Protein AF-A0A8T7EKU0-F1 (afdb_monomer)

Foldseek 3Di:
DPPLLVVLLVLLVVLVVQLVVQVVCVVVVHDHPNVVSLLVSLLSLLVSCPPPPPPPDFAFVVNLVVLVADDQDWFKWFADPPDNDIDGDDDGPRVVSVFQNQQVVVVQKDFDWDPVDDPVPTHGFWMKTFHADPPGPDTGMITTGGPVSSVSVSVSSSSSSCSVRVVVVVD

Mean predicted aligned error: 5.8 Å

Solvent-accessible surface area (backbone atoms only — not comparable to full-atom values): 9824 Å² total; per-residue (Å²): 132,59,82,60,57,59,49,43,42,51,50,34,55,50,42,49,54,50,51,55,48,52,53,53,41,43,75,72,70,45,93,65,69,58,67,64,52,50,52,56,44,42,52,56,50,46,54,47,56,55,81,71,61,59,82,86,51,83,44,37,60,65,58,44,41,77,72,78,42,78,81,80,91,64,66,30,33,33,44,49,95,91,49,102,46,75,39,88,40,86,67,40,50,47,54,42,52,52,48,52,39,52,9,63,78,66,67,32,58,45,82,34,52,41,79,93,44,60,83,94,70,42,48,78,54,29,36,40,38,30,35,59,55,90,94,51,95,52,69,44,35,38,35,59,35,43,56,65,51,52,49,50,48,48,49,47,55,32,54,47,48,43,64,76,55,42,66,75,74,81,112

Nearest PDB structures (foldseek):
  1wqa-assembly1_A  TM=2.990E-01  e=5.039E-01  Pyrococcus horikoshii
  6itu-assembly1_A  TM=3.597E-01  e=3.192E+00  Homo sapiens
  3ph1-assembly1_A  TM=2.968E-01  e=4.617E+00  Xanthomonas campestris pv. campestris str. B100
  3rqa-assembly1_A  TM=2.961E-01  e=6.281E+00  Xanthomonas campestris pv. campestris str. B100

Radius of gyration: 17.17 Å; Cα contacts (8 Å, |Δi|>4): 222; chains: 1; bounding box: 35×53×38 Å

Structure (mmCIF, N/CA/C/O backbone):
data_AF-A0A8T7EKU0-F1
#
_entry.id   AF-A0A8T7EKU0-F1
#
loop_
_atom_site.group_PDB
_atom_site.id
_atom_site.type_symbol
_atom_site.label_atom_id
_atom_site.label_alt_id
_atom_site.label_comp_id
_atom_site.label_asym_id
_atom_site.label_entity_id
_atom_site.label_seq_id
_atom_site.pdbx_PDB_ins_code
_atom_site.Cartn_x
_atom_site.Cartn_y
_atom_site.Cartn_z
_atom_site.occupancy
_atom_site.B_iso_or_equiv
_atom_site.auth_seq_id
_atom_site.auth_comp_id
_atom_site.auth_asym_id
_atom_site.auth_atom_id
_atom_site.pdbx_PDB_model_num
ATOM 1 N N . MET A 1 1 ? 11.670 -23.454 -6.860 1.00 56.97 1 MET A N 1
ATOM 2 C CA . MET A 1 1 ? 11.531 -22.440 -5.801 1.00 56.97 1 MET A CA 1
ATOM 3 C C . MET A 1 1 ? 12.898 -22.073 -5.235 1.00 56.97 1 MET A C 1
ATOM 5 O O . MET A 1 1 ? 13.629 -22.968 -4.815 1.00 56.97 1 MET A O 1
ATOM 9 N N . MET A 1 2 ? 13.272 -20.793 -5.270 1.00 61.97 2 MET A N 1
ATOM 10 C CA . MET A 1 2 ? 14.439 -20.317 -4.518 1.00 61.97 2 MET A CA 1
ATOM 11 C C . MET A 1 2 ? 14.064 -20.299 -3.025 1.00 61.97 2 MET A C 1
ATOM 13 O O . MET A 1 2 ? 12.904 -20.042 -2.712 1.00 61.97 2 MET A O 1
ATOM 17 N N . PRO A 1 3 ? 14.993 -20.549 -2.085 1.00 67.44 3 PRO A N 1
ATOM 18 C CA . PRO A 1 3 ? 14.698 -20.521 -0.646 1.00 67.44 3 PRO A CA 1
ATOM 19 C C . PRO A 1 3 ? 14.027 -19.233 -0.146 1.00 67.44 3 PRO A C 1
ATOM 21 O O . PRO A 1 3 ? 13.426 -19.223 0.927 1.00 67.44 3 PRO A O 1
ATOM 24 N N . ASP A 1 4 ? 14.149 -18.144 -0.900 1.00 73.50 4 ASP A N 1
ATOM 25 C CA . ASP A 1 4 ? 13.560 -16.858 -0.557 1.00 73.50 4 ASP A CA 1
ATOM 26 C C . ASP A 1 4 ? 12.056 -16.794 -0.924 1.00 73.50 4 ASP A C 1
ATOM 28 O O . ASP A 1 4 ? 11.262 -16.337 -0.096 1.00 73.50 4 ASP A O 1
ATOM 32 N N . ASP A 1 5 ? 11.616 -17.437 -2.022 1.00 75.19 5 ASP A N 1
ATOM 33 C CA . ASP A 1 5 ? 10.191 -17.506 -2.410 1.00 75.19 5 ASP A CA 1
ATOM 34 C C . ASP A 1 5 ? 9.341 -18.164 -1.293 1.00 75.19 5 ASP A C 1
ATOM 36 O O . ASP A 1 5 ? 8.220 -17.740 -0.994 1.00 75.19 5 ASP A O 1
ATOM 40 N N . GLU A 1 6 ? 9.884 -19.185 -0.615 1.00 80.88 6 GLU A N 1
ATOM 41 C CA . GLU A 1 6 ? 9.213 -19.856 0.509 1.00 80.88 6 GLU A CA 1
ATOM 42 C C . GLU A 1 6 ? 9.008 -18.911 1.700 1.00 80.88 6 GLU A C 1
ATOM 44 O O . GLU A 1 6 ? 7.964 -18.940 2.368 1.00 80.88 6 GLU A O 1
ATOM 49 N N . LYS A 1 7 ? 9.991 -18.040 1.961 1.00 83.31 7 LYS A N 1
ATOM 50 C CA . LYS A 1 7 ? 9.912 -17.033 3.024 1.00 83.31 7 LYS A CA 1
ATOM 51 C C . LYS A 1 7 ? 8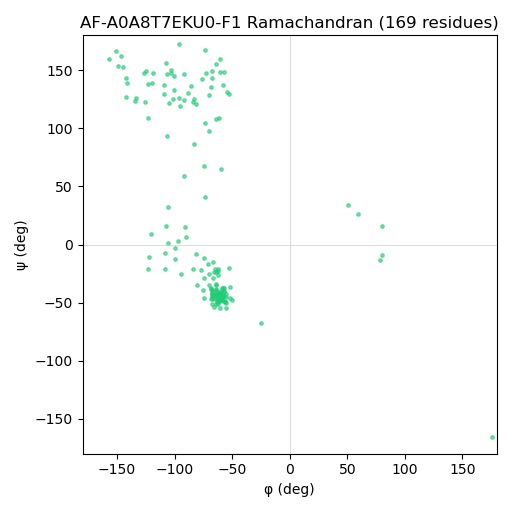.859 -15.993 2.675 1.00 83.31 7 LYS A C 1
ATOM 53 O O . LYS A 1 7 ? 8.024 -15.696 3.530 1.00 83.31 7 LYS A O 1
ATOM 58 N N . ALA A 1 8 ? 8.846 -15.494 1.438 1.00 83.00 8 ALA A N 1
ATOM 59 C CA . ALA A 1 8 ? 7.866 -14.516 0.973 1.00 83.00 8 ALA A CA 1
ATOM 60 C C . ALA A 1 8 ? 6.428 -15.054 1.086 1.00 83.00 8 ALA A C 1
ATOM 62 O O . ALA A 1 8 ? 5.564 -14.389 1.662 1.00 83.00 8 ALA A O 1
ATOM 63 N N . ILE A 1 9 ? 6.178 -16.292 0.642 1.00 85.94 9 ILE A N 1
ATOM 64 C CA . ILE A 1 9 ? 4.866 -16.953 0.777 1.00 85.94 9 ILE A CA 1
ATOM 65 C C . ILE A 1 9 ? 4.503 -17.166 2.249 1.00 85.94 9 ILE A C 1
ATOM 67 O O . ILE A 1 9 ? 3.363 -16.939 2.658 1.00 85.94 9 ILE A O 1
ATOM 71 N N . THR A 1 10 ? 5.458 -17.603 3.072 1.00 88.38 10 THR A N 1
ATOM 72 C CA . THR A 1 10 ? 5.228 -17.804 4.508 1.00 88.38 10 THR A CA 1
ATOM 73 C C . THR A 1 10 ? 4.838 -16.499 5.191 1.00 88.38 10 THR A C 1
ATOM 75 O O . THR A 1 10 ? 3.905 -16.484 5.998 1.00 88.38 10 THR A O 1
ATOM 78 N N . ILE A 1 11 ? 5.515 -15.400 4.858 1.00 88.06 11 ILE A N 1
ATOM 79 C CA . ILE A 1 11 ? 5.190 -14.069 5.368 1.00 88.06 11 ILE A CA 1
ATOM 80 C C . ILE A 1 11 ? 3.802 -13.652 4.882 1.00 88.06 11 ILE A C 1
ATOM 82 O O . ILE A 1 11 ? 2.986 -13.272 5.714 1.00 88.06 11 ILE A O 1
ATOM 86 N N . ALA A 1 12 ? 3.479 -13.819 3.598 1.00 89.44 12 ALA A N 1
ATOM 87 C CA . ALA A 1 12 ? 2.159 -13.503 3.050 1.00 89.44 12 ALA A CA 1
ATOM 88 C C . ALA A 1 12 ? 1.024 -14.240 3.780 1.00 89.44 12 ALA A C 1
ATOM 90 O O . ALA A 1 12 ? 0.074 -13.615 4.257 1.00 89.44 12 ALA A O 1
ATOM 91 N N . ARG A 1 13 ? 1.167 -15.555 3.975 1.00 90.56 13 ARG A N 1
ATOM 92 C CA . ARG A 1 13 ? 0.195 -16.393 4.698 1.00 90.56 13 ARG A CA 1
ATOM 93 C C . ARG A 1 13 ? 0.034 -15.984 6.158 1.00 90.56 13 ARG A C 1
ATOM 95 O O . ARG A 1 13 ? -1.078 -15.993 6.684 1.00 90.56 13 ARG A O 1
ATOM 102 N N . ARG A 1 14 ? 1.135 -15.649 6.838 1.00 92.12 14 ARG A N 1
ATOM 103 C CA . ARG A 1 14 ? 1.102 -15.166 8.229 1.00 92.12 14 ARG A CA 1
ATOM 104 C C . ARG A 1 14 ? 0.432 -13.799 8.317 1.00 92.12 14 ARG A C 1
ATOM 106 O O . ARG A 1 14 ? -0.401 -13.603 9.195 1.00 92.12 14 ARG A O 1
ATOM 113 N N . THR A 1 15 ? 0.736 -12.903 7.384 1.00 92.00 15 THR A N 1
ATOM 114 C CA . THR A 1 15 ? 0.093 -11.592 7.279 1.00 92.00 15 THR A CA 1
ATOM 115 C C . THR A 1 15 ? -1.411 -11.737 7.074 1.00 92.00 15 THR A C 1
ATOM 117 O O . THR A 1 15 ? -2.166 -11.114 7.815 1.00 92.00 15 THR A O 1
ATOM 120 N N . ARG A 1 16 ? -1.860 -12.619 6.166 1.00 92.75 16 ARG A N 1
ATOM 121 C CA . ARG A 1 16 ? -3.290 -12.907 5.967 1.00 92.75 16 ARG A CA 1
ATOM 122 C C . ARG A 1 16 ? -3.964 -13.332 7.268 1.00 92.75 16 ARG A C 1
ATOM 124 O O . ARG A 1 16 ? -4.906 -12.687 7.704 1.00 92.75 16 ARG A O 1
ATOM 131 N N . LYS A 1 17 ? -3.425 -14.362 7.931 1.00 93.06 17 LYS A N 1
ATOM 132 C CA . LYS A 1 17 ? -3.973 -14.874 9.198 1.00 93.06 17 LYS A CA 1
ATOM 133 C C . LYS A 1 17 ? -4.060 -13.797 10.279 1.00 93.06 17 LYS A C 1
ATOM 135 O O . LYS A 1 17 ? -5.037 -13.761 11.019 1.00 93.06 17 LYS A O 1
ATOM 140 N N . ASN A 1 18 ? -3.051 -12.930 10.372 1.00 91.56 18 ASN A N 1
ATOM 141 C CA . ASN A 1 18 ? -3.050 -11.832 11.335 1.00 91.56 18 ASN A CA 1
ATOM 142 C C . ASN A 1 18 ? -4.146 -10.809 11.016 1.00 91.56 18 ASN A C 1
ATOM 144 O O . ASN A 1 18 ? -4.895 -10.432 11.916 1.00 91.56 18 ASN A O 1
ATOM 148 N N . LEU A 1 19 ? -4.266 -10.391 9.753 1.00 91.69 19 LEU A N 1
ATOM 149 C CA . LEU A 1 19 ? -5.307 -9.462 9.310 1.00 91.69 19 LEU A CA 1
ATOM 150 C C . LEU A 1 19 ? -6.710 -10.041 9.542 1.00 91.69 19 LEU A C 1
ATOM 152 O O . LEU A 1 19 ? -7.543 -9.372 10.153 1.00 91.69 19 LEU A O 1
ATOM 156 N N . ASP A 1 20 ? -6.946 -11.297 9.157 1.00 92.81 20 ASP A N 1
ATOM 157 C CA . ASP A 1 20 ? -8.219 -11.997 9.373 1.00 92.81 20 ASP A CA 1
ATOM 158 C C . ASP A 1 20 ? -8.593 -12.042 10.861 1.00 92.81 20 ASP A C 1
ATOM 160 O O . ASP A 1 20 ? -9.739 -11.774 11.236 1.00 92.81 20 ASP A O 1
ATOM 164 N N . PHE A 1 21 ? -7.619 -12.346 11.726 1.00 93.69 21 PHE A N 1
ATOM 165 C CA . PHE A 1 21 ? -7.810 -12.358 13.173 1.00 93.69 21 PHE A CA 1
ATOM 166 C C . PHE A 1 21 ? -8.174 -10.970 13.710 1.00 93.69 21 PHE A C 1
ATOM 168 O O . PHE A 1 21 ? -9.149 -10.838 14.446 1.00 93.69 21 PHE A O 1
ATOM 175 N N . ILE A 1 22 ? -7.429 -9.934 13.317 1.00 92.69 22 ILE A N 1
ATOM 176 C CA . ILE A 1 22 ? -7.656 -8.544 13.733 1.00 92.69 22 ILE A CA 1
ATOM 177 C C . ILE A 1 22 ? -9.052 -8.068 13.329 1.00 92.69 22 ILE A C 1
ATOM 179 O O . ILE A 1 22 ? -9.770 -7.508 14.159 1.00 92.69 22 ILE A O 1
ATOM 183 N N . TYR A 1 23 ? -9.465 -8.320 12.086 1.00 90.19 23 TYR A N 1
ATOM 184 C CA . TYR A 1 23 ? -10.788 -7.915 11.612 1.00 90.19 23 TYR A CA 1
ATOM 185 C C . TYR A 1 23 ? -11.907 -8.697 12.292 1.00 90.19 23 TYR A C 1
ATOM 187 O O . TYR A 1 23 ? -12.922 -8.107 12.662 1.00 90.19 23 TYR A O 1
ATOM 195 N N . SER A 1 24 ? -11.707 -9.994 12.531 1.00 93.06 24 SER A N 1
ATOM 196 C CA . SER A 1 24 ? -12.667 -10.817 13.272 1.00 93.06 24 SER A CA 1
ATOM 197 C C . SER A 1 24 ? -12.815 -10.354 14.723 1.00 93.06 24 SER A C 1
ATOM 199 O O . SER A 1 24 ? -13.934 -10.244 15.217 1.00 93.06 24 SER A O 1
ATOM 201 N N . ALA A 1 25 ? -11.707 -10.040 15.400 1.00 93.75 25 ALA A N 1
ATOM 202 C CA . ALA A 1 25 ? -11.711 -9.524 16.766 1.00 93.75 25 ALA A CA 1
ATOM 203 C C . ALA A 1 25 ? -12.399 -8.152 16.844 1.00 93.75 25 ALA A C 1
ATOM 205 O O . ALA A 1 25 ? -13.259 -7.941 17.699 1.00 93.75 25 ALA A O 1
ATOM 206 N N . LYS A 1 26 ? -12.102 -7.247 15.903 1.00 91.31 26 LYS A N 1
ATOM 207 C CA . LYS A 1 26 ? -12.774 -5.944 15.804 1.00 91.31 26 LYS A CA 1
ATOM 208 C C . LYS A 1 26 ? -14.282 -6.094 15.578 1.00 91.31 26 LYS A C 1
ATOM 210 O O . LYS A 1 26 ? -15.064 -5.414 16.235 1.00 91.31 26 LYS A O 1
ATOM 215 N N . ALA A 1 27 ? -14.707 -7.013 14.708 1.00 91.62 27 ALA A N 1
ATOM 216 C CA . ALA A 1 27 ? -16.126 -7.301 14.478 1.00 91.62 27 ALA A CA 1
ATOM 217 C C . ALA A 1 27 ? -16.849 -7.836 15.732 1.00 91.62 27 ALA A C 1
ATOM 219 O O . ALA A 1 27 ? -18.064 -7.699 15.848 1.00 91.62 27 ALA A O 1
ATOM 220 N N . GLN A 1 28 ? -16.107 -8.406 16.685 1.00 95.31 28 GLN A N 1
ATOM 221 C CA . GLN A 1 28 ? -16.608 -8.857 17.988 1.00 95.31 28 GLN A CA 1
ATOM 222 C C . GLN A 1 28 ? -16.538 -7.767 19.074 1.00 95.31 28 GLN A C 1
ATOM 224 O O . GLN A 1 28 ? -16.824 -8.044 20.237 1.00 95.31 28 GLN A O 1
ATOM 229 N N . GLY A 1 29 ? -16.170 -6.532 18.716 1.00 93.25 29 GLY A N 1
ATOM 230 C CA . GLY A 1 29 ? -16.071 -5.405 19.644 1.00 93.25 29 GLY A CA 1
ATOM 231 C C . GLY A 1 29 ? -14.788 -5.383 20.476 1.00 93.25 29 GLY A C 1
ATOM 232 O O . GLY A 1 29 ? -14.739 -4.677 21.480 1.00 93.25 29 GLY A O 1
ATOM 233 N N . ALA A 1 30 ? -13.760 -6.148 20.092 1.00 93.75 30 ALA A N 1
ATOM 234 C CA . ALA A 1 30 ? -12.456 -6.050 20.734 1.00 93.75 30 ALA A CA 1
ATOM 235 C C . ALA A 1 30 ? -11.806 -4.690 20.430 1.00 93.75 30 ALA A C 1
ATOM 237 O O . ALA A 1 30 ? -11.918 -4.175 19.315 1.00 93.75 30 ALA A O 1
ATOM 238 N N . ASP A 1 31 ? -11.093 -4.143 21.414 1.00 90.88 31 ASP A N 1
ATOM 239 C CA . ASP A 1 31 ? -10.293 -2.931 21.244 1.00 90.88 31 ASP A CA 1
ATOM 240 C C . ASP A 1 31 ? -9.031 -3.262 20.434 1.00 90.88 31 ASP A C 1
ATOM 242 O O . ASP A 1 31 ? -8.124 -3.949 20.916 1.00 90.88 31 ASP A O 1
ATOM 246 N N . VAL A 1 32 ? -9.021 -2.867 19.158 1.00 89.06 32 VAL A N 1
ATOM 247 C CA . VAL A 1 32 ? -7.947 -3.198 18.220 1.00 89.06 32 VAL A CA 1
ATOM 248 C C . VAL A 1 32 ? -7.518 -1.973 17.431 1.00 89.06 32 VAL A C 1
ATOM 250 O O . VAL A 1 32 ? -8.299 -1.369 16.695 1.00 89.06 32 VAL A O 1
ATOM 253 N N . GLU A 1 33 ? -6.216 -1.705 17.486 1.00 88.69 33 GLU A N 1
ATOM 254 C CA . GLU A 1 33 ? -5.523 -0.689 16.694 1.00 88.69 33 GLU A CA 1
ATOM 255 C C . GLU A 1 33 ? -5.356 -1.135 15.229 1.00 88.69 33 GLU A C 1
ATOM 257 O O . GLU A 1 33 ? -4.253 -1.421 14.751 1.00 88.69 33 GLU A O 1
ATOM 262 N N . GLU A 1 34 ? -6.477 -1.236 14.513 1.00 88.56 34 GLU A N 1
ATOM 263 C CA . GLU A 1 34 ? -6.579 -1.771 13.149 1.00 88.56 34 GLU A CA 1
ATOM 264 C C . GLU A 1 34 ? -5.564 -1.143 12.188 1.00 88.56 34 GLU A C 1
ATOM 266 O O . GLU A 1 34 ? -4.870 -1.850 11.457 1.00 88.56 34 GLU A O 1
ATOM 271 N N . VAL A 1 35 ? -5.457 0.188 12.204 1.00 87.44 35 VAL A N 1
ATOM 272 C CA . VAL A 1 35 ? -4.595 0.926 11.276 1.00 87.44 35 VAL A CA 1
ATOM 273 C C . VAL A 1 35 ? -3.128 0.618 11.535 1.00 87.44 35 VAL A C 1
ATOM 275 O O . VAL A 1 35 ? -2.384 0.336 10.599 1.00 87.44 35 VAL A O 1
ATOM 278 N N . THR A 1 36 ? -2.711 0.603 12.799 1.00 88.69 36 THR A N 1
ATOM 279 C CA . THR A 1 36 ? -1.335 0.270 13.185 1.00 88.69 36 THR A CA 1
ATOM 280 C C . THR A 1 36 ? -0.967 -1.136 12.722 1.00 88.69 36 THR A C 1
ATOM 282 O O . THR A 1 36 ? 0.095 -1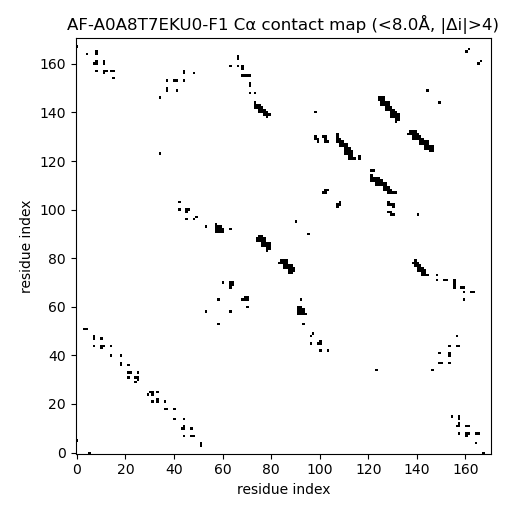.345 12.133 1.00 88.69 36 THR A O 1
ATOM 285 N N . GLN A 1 37 ? -1.861 -2.105 12.924 1.00 89.56 37 GLN A N 1
ATOM 286 C CA . GLN A 1 37 ? -1.614 -3.482 12.501 1.00 89.56 37 GLN A CA 1
ATOM 287 C C . GLN A 1 37 ? -1.595 -3.644 10.979 1.00 89.56 37 GLN A C 1
ATOM 289 O O . GLN A 1 37 ? -0.772 -4.394 10.448 1.00 89.56 37 GLN A O 1
ATOM 294 N N . LEU A 1 38 ? -2.456 -2.918 10.266 1.00 89.88 38 LEU A N 1
ATOM 295 C CA . LEU A 1 38 ? -2.471 -2.898 8.808 1.00 89.88 38 LEU A CA 1
ATOM 296 C C . LEU A 1 38 ? -1.180 -2.295 8.244 1.00 89.88 38 LEU A C 1
ATOM 298 O O . LEU A 1 38 ? -0.581 -2.877 7.344 1.00 89.88 38 LEU A O 1
ATOM 302 N N . LEU A 1 39 ? -0.694 -1.189 8.812 1.00 87.75 39 LEU A N 1
ATOM 303 C CA . LEU A 1 39 ? 0.579 -0.583 8.413 1.00 87.75 39 LEU A CA 1
ATOM 304 C C . LEU A 1 39 ? 1.760 -1.532 8.655 1.00 87.75 39 LEU A C 1
ATOM 306 O O . LEU A 1 39 ? 2.582 -1.722 7.759 1.00 87.75 39 LEU A O 1
ATOM 310 N N . ASN A 1 40 ? 1.813 -2.191 9.815 1.00 86.94 40 ASN A N 1
ATOM 311 C CA . ASN A 1 40 ? 2.842 -3.191 10.119 1.00 86.94 40 ASN A CA 1
ATOM 312 C C . ASN A 1 40 ? 2.801 -4.374 9.140 1.00 86.94 40 ASN A C 1
ATOM 314 O O . ASN A 1 40 ? 3.839 -4.837 8.663 1.00 86.94 40 ASN A O 1
ATOM 318 N N . SER A 1 41 ? 1.595 -4.824 8.794 1.00 88.44 41 SER A N 1
ATOM 319 C CA . SER A 1 41 ? 1.362 -5.883 7.810 1.00 88.44 41 SER A CA 1
ATOM 320 C C . SER A 1 41 ? 1.842 -5.474 6.414 1.00 88.44 41 SER A C 1
ATOM 322 O O . SER A 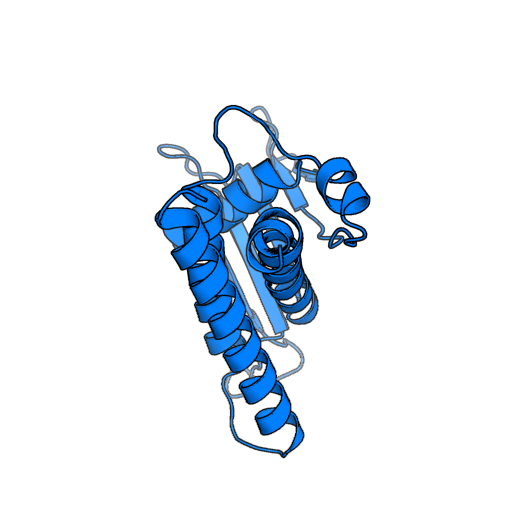1 41 ? 2.565 -6.222 5.753 1.00 88.44 41 SER A O 1
ATOM 324 N N . MET A 1 42 ? 1.514 -4.256 5.977 1.00 87.38 42 MET A N 1
ATOM 325 C CA . MET A 1 42 ? 1.948 -3.717 4.687 1.00 87.38 42 MET A CA 1
ATOM 326 C C . MET A 1 42 ? 3.464 -3.541 4.601 1.00 87.38 42 MET A C 1
ATOM 328 O O . MET A 1 42 ? 4.045 -3.846 3.561 1.00 87.38 42 MET A O 1
ATOM 332 N N . LEU A 1 43 ? 4.119 -3.095 5.678 1.00 84.69 43 LEU A N 1
ATOM 333 C CA . LEU A 1 43 ? 5.578 -2.982 5.743 1.00 84.69 43 LEU A CA 1
ATOM 334 C C . LEU A 1 43 ? 6.253 -4.333 5.482 1.00 84.69 43 LEU A C 1
ATOM 336 O O . LEU A 1 43 ? 7.135 -4.414 4.628 1.00 84.69 43 LEU A O 1
ATOM 340 N N . GLY A 1 44 ? 5.800 -5.396 6.154 1.00 83.06 44 GLY A N 1
ATOM 341 C CA . GLY A 1 44 ? 6.319 -6.748 5.937 1.00 83.06 44 GLY A CA 1
ATOM 342 C C . GLY A 1 44 ? 6.156 -7.214 4.486 1.00 83.06 44 GLY A C 1
ATOM 343 O O . GLY A 1 44 ? 7.106 -7.713 3.880 1.00 83.06 44 GLY A O 1
ATOM 344 N N . MET A 1 45 ? 4.984 -6.976 3.891 1.00 85.69 45 MET A N 1
ATOM 345 C CA . MET A 1 45 ? 4.692 -7.361 2.503 1.00 85.69 45 MET A CA 1
ATOM 346 C C . MET A 1 45 ? 5.512 -6.576 1.472 1.00 85.69 45 MET A C 1
ATOM 348 O O . MET A 1 45 ? 6.029 -7.156 0.518 1.00 85.69 45 MET A O 1
ATOM 352 N N . LEU A 1 46 ? 5.667 -5.263 1.663 1.00 84.75 46 LEU A N 1
ATOM 353 C CA . LEU A 1 46 ? 6.439 -4.396 0.765 1.00 84.75 46 LEU A CA 1
ATOM 354 C C . LEU A 1 46 ? 7.938 -4.716 0.775 1.00 84.75 46 LEU A C 1
ATOM 356 O O . LEU A 1 46 ? 8.617 -4.490 -0.232 1.00 84.75 46 LEU A O 1
ATOM 360 N N . ILE A 1 47 ? 8.453 -5.220 1.899 1.00 78.44 47 ILE A N 1
ATOM 361 C CA . ILE A 1 47 ? 9.822 -5.730 2.001 1.00 78.44 47 ILE A CA 1
ATOM 362 C C . ILE A 1 47 ? 9.957 -7.004 1.159 1.00 78.44 47 ILE A C 1
ATOM 364 O O . ILE A 1 47 ? 10.807 -7.039 0.274 1.00 78.44 47 ILE A O 1
ATOM 368 N N . CYS A 1 48 ? 9.065 -7.983 1.334 1.00 75.31 48 CYS A N 1
ATOM 369 C CA . CYS A 1 48 ? 9.122 -9.255 0.598 1.00 75.31 48 CYS A CA 1
ATOM 370 C C . CYS A 1 48 ? 8.985 -9.065 -0.921 1.00 75.31 48 CYS A C 1
ATOM 372 O O . CYS A 1 48 ? 9.748 -9.625 -1.701 1.00 75.31 48 CYS A O 1
ATOM 374 N N . LEU A 1 49 ? 8.069 -8.195 -1.359 1.00 75.00 49 LEU A N 1
ATOM 375 C CA . LEU A 1 49 ? 7.874 -7.900 -2.782 1.00 75.00 49 LEU A CA 1
ATOM 376 C C . LEU A 1 49 ? 9.069 -7.183 -3.431 1.00 75.00 49 LEU A C 1
ATOM 378 O O . LEU A 1 49 ? 9.141 -7.110 -4.652 1.00 75.00 49 LEU A O 1
ATOM 382 N N . ARG A 1 50 ? 10.013 -6.616 -2.669 1.00 71.12 50 ARG A N 1
ATOM 383 C CA . ARG A 1 50 ? 11.221 -5.999 -3.243 1.00 71.12 50 ARG A CA 1
ATOM 384 C C . ARG A 1 50 ? 12.223 -7.031 -3.730 1.00 71.12 50 ARG A C 1
ATOM 386 O O . ARG A 1 50 ? 12.827 -6.803 -4.776 1.00 71.12 50 ARG A O 1
ATOM 393 N N . GLU A 1 51 ? 12.483 -8.040 -2.911 1.00 60.09 51 GLU A N 1
ATOM 394 C CA . GLU A 1 51 ? 13.726 -8.814 -2.979 1.00 60.09 51 GLU A CA 1
ATOM 395 C C . GLU A 1 51 ? 13.745 -9.772 -4.176 1.00 60.09 51 GLU A C 1
ATOM 397 O O . GLU A 1 51 ? 14.796 -9.968 -4.775 1.00 60.09 51 GLU A O 1
ATOM 402 N N . GLU A 1 52 ? 12.582 -10.243 -4.628 1.00 55.31 52 GLU A N 1
ATOM 403 C CA . GLU A 1 52 ? 12.493 -11.298 -5.653 1.00 55.31 52 GLU A CA 1
ATOM 404 C C . GLU A 1 52 ? 11.713 -10.905 -6.909 1.00 55.31 52 GLU A C 1
ATOM 406 O O . GLU A 1 52 ? 11.674 -11.628 -7.905 1.00 55.31 52 GLU A O 1
ATOM 411 N N . TYR A 1 53 ? 11.022 -9.776 -6.874 1.00 59.12 53 TYR A N 1
ATOM 412 C CA . TYR A 1 53 ? 9.961 -9.536 -7.841 1.00 59.12 53 TYR A CA 1
ATOM 413 C C . TYR A 1 53 ? 10.414 -8.754 -9.075 1.00 59.12 53 TYR A C 1
ATOM 415 O O . TYR A 1 53 ? 9.850 -8.860 -10.160 1.00 59.12 53 TYR A O 1
ATOM 423 N N . PHE A 1 54 ? 11.473 -7.967 -8.921 1.00 61.06 54 PHE A N 1
ATOM 424 C CA . PHE A 1 54 ? 11.943 -7.037 -9.941 1.00 61.06 54 PHE A CA 1
ATOM 425 C C . PHE A 1 54 ? 13.208 -7.531 -10.640 1.00 61.06 54 PHE A C 1
ATOM 427 O O . PHE A 1 54 ? 14.028 -6.700 -11.024 1.00 61.06 54 PHE A O 1
ATOM 434 N N . HIS A 1 55 ? 13.382 -8.852 -10.798 1.00 61.56 55 HIS A N 1
ATOM 435 C CA . HIS A 1 55 ? 14.479 -9.493 -11.544 1.00 61.56 55 HIS A CA 1
ATOM 436 C C . HIS A 1 55 ? 14.499 -9.063 -13.032 1.00 61.56 55 HIS A C 1
ATOM 438 O O . HIS A 1 55 ? 14.241 -9.844 -13.941 1.00 61.56 55 HIS A O 1
ATOM 444 N N . GLY A 1 56 ? 14.752 -7.786 -13.305 1.00 66.00 56 GLY A N 1
ATOM 445 C CA . GLY A 1 56 ? 14.846 -7.184 -14.631 1.00 66.00 56 GLY A CA 1
ATOM 446 C C . GLY A 1 56 ? 13.524 -6.883 -15.346 1.00 66.00 56 GLY A C 1
ATOM 447 O O . GLY A 1 56 ? 13.555 -6.130 -16.317 1.00 66.00 56 GLY A O 1
ATOM 448 N N . ARG A 1 57 ? 12.365 -7.397 -14.901 1.00 80.25 57 ARG A N 1
ATOM 449 C CA . ARG A 1 57 ? 11.061 -7.147 -15.554 1.00 80.25 57 ARG A CA 1
ATOM 450 C C . ARG A 1 57 ? 10.160 -6.232 -14.725 1.00 80.25 57 ARG A C 1
ATOM 452 O O . ARG A 1 57 ? 10.027 -6.382 -13.516 1.00 80.25 57 ARG A O 1
ATOM 459 N N . THR A 1 58 ? 9.502 -5.296 -15.407 1.00 85.19 58 THR A N 1
ATOM 460 C CA . THR A 1 58 ? 8.393 -4.518 -14.839 1.00 85.19 58 THR A CA 1
ATOM 461 C C . THR A 1 58 ? 7.101 -5.320 -14.966 1.00 85.19 58 THR A C 1
ATOM 463 O O . THR A 1 58 ? 6.736 -5.698 -16.077 1.00 85.19 58 THR A O 1
ATOM 466 N N . VAL A 1 59 ? 6.401 -5.541 -13.855 1.00 86.88 59 VAL A N 1
ATOM 467 C CA . VAL A 1 59 ? 5.051 -6.114 -13.835 1.00 86.88 59 VAL A CA 1
ATOM 468 C C . VAL A 1 59 ? 4.017 -5.002 -13.955 1.00 86.88 59 VAL A C 1
ATOM 470 O O . VAL A 1 59 ? 4.064 -3.975 -13.264 1.00 86.88 59 VAL A O 1
ATOM 473 N N . THR A 1 60 ? 3.094 -5.202 -14.882 1.00 90.88 60 THR A N 1
ATOM 474 C CA . THR A 1 60 ? 2.013 -4.287 -15.235 1.00 90.88 60 THR A CA 1
ATOM 475 C C . THR A 1 60 ? 0.720 -4.665 -14.514 1.00 90.88 60 THR A C 1
ATOM 477 O O . THR A 1 60 ? 0.624 -5.702 -13.864 1.00 90.88 60 THR A O 1
ATOM 480 N N . TRP A 1 61 ? -0.305 -3.821 -14.624 1.00 91.25 61 TRP A N 1
ATOM 481 C CA . TRP A 1 61 ? -1.637 -4.180 -14.132 1.00 91.25 61 TRP A CA 1
ATOM 482 C C . TRP A 1 61 ? -2.313 -5.262 -14.980 1.00 91.25 61 TRP A C 1
ATOM 484 O O . TRP A 1 61 ? -3.134 -6.003 -14.451 1.00 91.25 61 TRP A O 1
ATOM 494 N N . ASP A 1 62 ? -1.950 -5.399 -16.258 1.00 91.25 62 ASP A N 1
ATOM 495 C CA . ASP A 1 62 ? -2.387 -6.537 -17.073 1.00 91.25 62 ASP A CA 1
ATOM 496 C C . ASP A 1 62 ? -1.751 -7.828 -16.560 1.00 91.25 62 ASP A C 1
ATOM 498 O O . ASP A 1 62 ? -2.453 -8.814 -16.377 1.00 91.25 62 ASP A O 1
ATOM 502 N N . ASP A 1 63 ? -0.465 -7.759 -16.198 1.00 88.38 63 ASP A N 1
ATOM 503 C CA . ASP A 1 63 ? 0.253 -8.641 -15.267 1.00 88.38 63 ASP A CA 1
ATOM 504 C C . ASP A 1 63 ? -0.661 -9.321 -14.238 1.00 88.38 63 ASP A C 1
ATOM 506 O O . ASP A 1 63 ? -0.914 -10.522 -14.216 1.00 88.38 63 ASP A O 1
ATOM 510 N N . VAL A 1 64 ? -1.185 -8.454 -13.376 1.00 89.25 64 VAL A N 1
ATOM 511 C CA . VAL A 1 64 ? -2.046 -8.776 -12.238 1.00 89.25 64 VAL A CA 1
ATOM 512 C C . VAL A 1 64 ? -3.382 -9.376 -12.686 1.00 89.25 64 VAL A C 1
ATOM 514 O O . VAL A 1 64 ? -3.823 -10.380 -12.127 1.00 89.25 64 VAL A O 1
ATOM 517 N N . ARG A 1 65 ? -4.009 -8.817 -13.727 1.00 92.50 65 ARG A N 1
ATOM 518 C CA . ARG A 1 65 ? -5.296 -9.306 -14.249 1.00 92.50 65 ARG A CA 1
ATOM 519 C C . ARG A 1 65 ? -5.208 -10.720 -14.821 1.00 92.50 65 ARG A C 1
ATOM 521 O O . ARG A 1 65 ? -6.163 -11.472 -14.664 1.00 92.50 65 ARG A O 1
ATOM 528 N N . HIS A 1 66 ? -4.083 -11.108 -15.428 1.00 88.62 66 HIS A N 1
ATOM 529 C CA . HIS A 1 66 ? -3.881 -12.481 -15.921 1.00 88.62 66 HIS A CA 1
ATOM 530 C C . HIS A 1 66 ? -3.919 -13.529 -14.799 1.00 88.62 66 HIS A C 1
ATOM 532 O O . HIS A 1 66 ? -4.210 -14.693 -15.062 1.00 88.62 66 HIS A O 1
ATOM 538 N N . HIS A 1 67 ? -3.685 -13.119 -13.551 1.00 85.25 67 HIS A N 1
ATOM 539 C CA . HIS A 1 67 ? -3.822 -13.964 -12.365 1.00 85.25 67 HIS A CA 1
ATOM 540 C C . HIS A 1 67 ? -5.222 -13.898 -11.729 1.00 85.25 67 HIS A C 1
ATOM 542 O O . HIS A 1 67 ? -5.396 -14.340 -10.600 1.00 85.25 67 HIS A O 1
ATOM 548 N N . ASN A 1 68 ? -6.225 -13.363 -12.438 1.00 88.62 68 ASN A N 1
ATOM 549 C CA . ASN A 1 68 ? -7.586 -13.120 -11.939 1.00 88.62 68 ASN A CA 1
ATOM 550 C C . ASN A 1 68 ? -7.645 -12.178 -10.725 1.00 88.62 68 ASN A C 1
ATOM 552 O O . ASN A 1 68 ? -8.576 -12.245 -9.926 1.00 88.62 68 ASN A O 1
ATOM 556 N N . LEU A 1 69 ? -6.659 -11.288 -10.590 1.00 89.88 69 LEU A N 1
ATOM 557 C CA . LEU A 1 69 ? -6.607 -10.306 -9.513 1.00 89.88 69 LEU A CA 1
ATOM 558 C C . LEU A 1 69 ? -7.073 -8.936 -10.004 1.00 89.88 69 LEU A C 1
ATOM 560 O O . LEU A 1 69 ? -6.829 -8.532 -11.146 1.00 89.88 69 LEU A O 1
ATOM 564 N N . HIS A 1 70 ? -7.738 -8.200 -9.118 1.00 88.94 70 HIS A N 1
ATOM 565 C CA . HIS A 1 70 ? -8.304 -6.896 -9.436 1.00 88.94 70 HIS A CA 1
ATOM 566 C C . HIS A 1 70 ? -7.356 -5.764 -9.014 1.00 88.94 70 HIS A C 1
ATOM 568 O O . HIS A 1 70 ? -6.964 -5.695 -7.848 1.00 88.94 70 HIS A O 1
ATOM 574 N N . PRO A 1 71 ? -6.991 -4.851 -9.932 1.00 87.56 71 PRO A N 1
ATOM 575 C CA . PRO A 1 71 ? -6.229 -3.660 -9.580 1.00 87.56 71 PRO A CA 1
ATOM 576 C C . PRO A 1 71 ? -6.948 -2.802 -8.540 1.00 87.56 71 PRO A C 1
ATOM 578 O O . PRO A 1 71 ? -8.144 -2.537 -8.669 1.00 87.56 71 PRO A O 1
ATOM 581 N N . VAL A 1 72 ? -6.200 -2.298 -7.559 1.00 86.62 72 VAL A N 1
ATOM 582 C CA . VAL A 1 72 ? -6.717 -1.301 -6.617 1.00 86.62 72 VAL A CA 1
ATOM 583 C C . VAL A 1 72 ? -6.651 0.071 -7.281 1.00 86.62 72 VAL A C 1
ATOM 585 O O . VAL A 1 72 ? -5.581 0.535 -7.684 1.00 86.62 72 VAL A O 1
ATOM 588 N N . SER A 1 73 ? -7.801 0.728 -7.411 1.00 84.25 73 SER A N 1
ATOM 589 C CA . SER A 1 73 ? -7.894 2.048 -8.032 1.00 84.25 73 SER A CA 1
ATOM 590 C C . SER A 1 73 ? -7.553 3.147 -7.028 1.00 84.25 73 SER A C 1
ATOM 592 O O . SER A 1 73 ? -8.441 3.733 -6.418 1.00 84.25 73 SER A O 1
ATOM 594 N N . VAL A 1 74 ? -6.266 3.468 -6.898 1.00 82.31 74 VAL A N 1
ATOM 595 C CA . VAL A 1 74 ? -5.801 4.567 -6.041 1.00 82.31 74 VAL A CA 1
ATOM 596 C C . VAL A 1 74 ? -5.492 5.813 -6.862 1.00 82.31 74 VAL A C 1
ATOM 598 O O . VAL A 1 74 ? -4.756 5.760 -7.850 1.00 82.31 74 VAL A O 1
ATOM 601 N N . SER A 1 75 ? -5.988 6.968 -6.411 1.00 86.25 75 SER A N 1
ATOM 602 C CA . SER A 1 75 ? -5.613 8.260 -6.984 1.00 86.25 75 SER A CA 1
ATOM 603 C C . SER A 1 75 ? -4.160 8.596 -6.633 1.00 86.25 75 SER A C 1
ATOM 605 O O . SER A 1 75 ? -3.865 9.101 -5.545 1.00 86.25 75 SER A O 1
ATOM 607 N N . ALA A 1 76 ? -3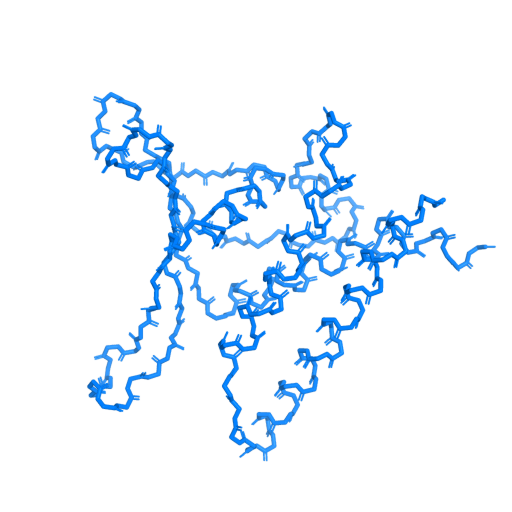.246 8.314 -7.558 1.00 90.88 76 ALA A N 1
ATOM 608 C CA . ALA A 1 76 ? -1.856 8.733 -7.471 1.00 90.88 76 ALA A CA 1
ATOM 609 C C . ALA A 1 76 ? -1.588 9.925 -8.397 1.00 90.88 76 ALA A C 1
ATOM 611 O O . ALA A 1 76 ? -2.175 10.068 -9.474 1.00 90.88 76 ALA A O 1
ATOM 612 N N . GLN A 1 77 ? -0.674 10.787 -7.970 1.00 93.19 77 GLN A N 1
ATOM 613 C CA . GLN A 1 77 ? -0.228 11.939 -8.735 1.00 93.19 77 GLN A CA 1
ATOM 614 C C . GLN A 1 77 ? 1.290 11.940 -8.852 1.00 93.19 77 GLN A C 1
ATOM 616 O O . GLN A 1 77 ? 2.006 11.521 -7.937 1.00 93.19 77 GLN A O 1
ATOM 621 N N . LYS A 1 78 ? 1.782 12.450 -9.979 1.00 92.50 78 LYS A N 1
ATOM 622 C CA . LYS A 1 78 ? 3.206 12.672 -10.220 1.00 92.50 78 LYS A CA 1
ATOM 623 C C . LYS A 1 78 ? 3.436 14.134 -10.564 1.00 92.50 78 LYS A C 1
ATOM 625 O O . LYS A 1 78 ? 2.654 14.738 -11.302 1.00 92.50 78 LYS A O 1
ATOM 630 N N . ARG A 1 79 ? 4.502 14.693 -10.004 1.00 90.44 79 ARG A N 1
ATOM 631 C CA . ARG A 1 79 ? 4.925 16.064 -10.274 1.00 90.44 79 ARG A CA 1
ATOM 632 C C . ARG A 1 79 ? 5.799 16.096 -11.526 1.00 90.44 79 ARG A C 1
ATOM 634 O O . ARG A 1 79 ? 6.682 15.248 -11.667 1.00 90.44 79 ARG A O 1
ATOM 641 N N . ASN A 1 80 ? 5.573 17.073 -12.401 1.00 83.31 80 ASN A N 1
ATOM 642 C CA . ASN A 1 80 ? 6.474 17.346 -13.523 1.00 83.31 80 ASN A CA 1
ATOM 643 C C . ASN A 1 80 ? 7.734 18.072 -13.024 1.00 83.31 80 ASN A C 1
ATOM 645 O O . ASN A 1 80 ? 7.645 18.916 -12.135 1.00 83.31 80 ASN A O 1
ATOM 649 N N . ASP A 1 81 ? 8.904 17.762 -13.588 1.00 73.31 81 ASP A N 1
ATOM 650 C CA . ASP A 1 81 ? 10.176 18.334 -13.116 1.00 73.31 81 ASP A CA 1
ATOM 651 C C . ASP A 1 81 ? 10.261 19.866 -13.305 1.00 73.31 81 ASP A C 1
ATOM 653 O O . ASP A 1 81 ? 10.944 20.530 -12.525 1.00 73.31 81 ASP A O 1
ATOM 657 N N . ASP A 1 82 ? 9.498 20.430 -14.250 1.00 66.38 82 ASP A N 1
ATOM 658 C CA . ASP A 1 82 ? 9.593 21.845 -14.646 1.00 66.38 82 ASP A CA 1
ATOM 659 C C . ASP A 1 82 ? 8.530 22.776 -14.029 1.00 66.38 82 ASP A C 1
ATOM 661 O O . ASP A 1 82 ? 8.577 23.988 -14.236 1.00 66.38 82 ASP A O 1
ATOM 665 N N . ALA A 1 83 ? 7.569 22.265 -13.247 1.00 66.06 83 ALA A N 1
ATOM 666 C CA . ALA A 1 83 ? 6.544 23.103 -12.612 1.00 66.06 83 ALA A CA 1
ATOM 667 C C . ALA A 1 83 ? 5.925 22.443 -11.366 1.00 66.06 83 ALA A C 1
ATOM 669 O O . ALA A 1 83 ? 5.949 21.224 -11.214 1.00 66.06 83 ALA A O 1
ATOM 670 N N . ASP A 1 84 ? 5.310 23.226 -10.470 1.00 80.19 84 ASP A N 1
ATOM 671 C CA . ASP A 1 84 ? 4.487 22.711 -9.352 1.00 80.19 84 ASP A CA 1
ATOM 672 C C . ASP A 1 84 ? 3.120 22.177 -9.840 1.00 80.19 84 ASP A C 1
ATOM 674 O O . ASP A 1 84 ? 2.072 22.423 -9.251 1.00 80.19 84 ASP A O 1
ATOM 678 N N . ILE A 1 85 ? 3.135 21.475 -10.977 1.00 86.50 85 ILE A N 1
ATOM 679 C CA . ILE A 1 85 ? 1.970 20.900 -11.644 1.00 86.50 85 ILE A CA 1
ATOM 680 C C . ILE A 1 85 ? 1.923 19.408 -11.323 1.00 86.50 85 ILE A C 1
ATOM 682 O O . ILE A 1 85 ? 2.879 18.664 -11.574 1.00 86.50 85 ILE A O 1
ATOM 686 N N . TRP A 1 86 ? 0.782 18.981 -10.789 1.00 91.25 86 TRP A N 1
ATOM 687 C CA . TRP A 1 86 ? 0.485 17.599 -10.437 1.00 91.25 86 TRP A CA 1
ATOM 688 C C . TRP A 1 86 ? -0.464 16.990 -11.458 1.00 91.25 86 TRP A C 1
ATOM 690 O O . TRP A 1 86 ? -1.583 17.469 -11.630 1.00 91.25 86 TRP A O 1
ATOM 700 N N . ASN A 1 87 ? -0.035 15.905 -12.095 1.00 91.38 87 ASN A N 1
ATOM 701 C CA . ASN A 1 87 ? -0.857 15.173 -13.051 1.00 91.38 87 ASN A CA 1
ATOM 702 C C . ASN A 1 87 ? -1.331 13.857 -12.447 1.00 91.38 87 ASN A C 1
ATOM 704 O O . ASN A 1 87 ? -0.603 13.226 -11.673 1.00 91.38 87 ASN A O 1
ATOM 708 N N . ALA A 1 88 ? -2.537 13.433 -12.834 1.00 92.44 88 ALA A N 1
ATOM 709 C CA . ALA A 1 88 ? -2.990 12.073 -12.583 1.00 92.44 88 ALA A CA 1
ATOM 710 C C . ALA A 1 88 ? -1.956 11.097 -13.153 1.00 92.44 88 ALA A C 1
ATOM 712 O O . ALA A 1 88 ? -1.489 11.252 -14.283 1.00 92.44 88 ALA A O 1
ATOM 713 N N . TYR A 1 89 ? -1.564 10.119 -12.348 1.00 90.50 89 TYR A N 1
ATOM 714 C CA . TYR A 1 89 ? -0.506 9.190 -12.696 1.00 90.50 89 TYR A CA 1
ATOM 715 C C . TYR A 1 89 ? -0.941 7.774 -12.361 1.00 90.50 89 TYR A C 1
ATOM 717 O O . TYR A 1 89 ? -1.259 7.474 -11.214 1.00 90.50 89 TYR A O 1
ATOM 725 N N . GLN A 1 90 ? -0.920 6.901 -13.363 1.00 89.44 90 GLN A N 1
ATOM 726 C CA . GLN A 1 90 ? -1.160 5.475 -13.184 1.00 89.44 90 GLN A CA 1
ATOM 727 C C . GLN A 1 90 ? 0.170 4.724 -13.328 1.00 89.44 90 GLN A C 1
ATOM 729 O O . GLN A 1 90 ? 0.582 4.428 -14.451 1.00 89.44 90 GLN A O 1
ATOM 734 N N . PRO A 1 91 ? 0.892 4.464 -12.220 1.00 89.12 91 PRO A N 1
ATOM 735 C CA . PRO A 1 91 ? 2.097 3.642 -12.264 1.00 89.12 91 PRO A CA 1
ATOM 736 C C . PRO A 1 91 ? 1.758 2.208 -12.675 1.00 89.12 91 PRO A C 1
ATOM 738 O O . PRO A 1 91 ? 0.657 1.729 -12.403 1.00 89.12 91 PRO A O 1
ATOM 741 N N . SER A 1 92 ? 2.725 1.482 -13.238 1.00 90.44 92 SER A N 1
ATOM 742 C CA . SER A 1 92 ? 2.643 0.017 -13.279 1.00 90.44 92 SER A CA 1
ATOM 743 C C . SER A 1 92 ? 2.584 -0.565 -11.859 1.00 90.44 92 SER A C 1
ATOM 745 O O . SER A 1 92 ? 3.011 0.088 -10.904 1.00 90.44 92 SER A O 1
ATOM 747 N N . PHE A 1 93 ? 2.107 -1.804 -11.704 1.00 89.50 93 PHE A N 1
ATOM 748 C CA . PHE A 1 93 ? 2.059 -2.485 -10.403 1.00 89.50 93 PHE A CA 1
ATOM 749 C C . PHE A 1 93 ? 3.427 -2.468 -9.700 1.00 89.50 93 PHE A C 1
ATOM 751 O O . PHE A 1 93 ? 3.566 -2.046 -8.551 1.00 89.50 93 PHE A O 1
ATOM 758 N N . SER A 1 94 ? 4.470 -2.794 -10.459 1.00 87.94 94 SER A N 1
ATOM 759 C CA . SER A 1 94 ? 5.866 -2.707 -10.046 1.00 87.94 94 SER A CA 1
ATOM 760 C C . SER A 1 94 ? 6.294 -1.307 -9.572 1.00 87.94 94 SER A C 1
ATOM 762 O O . SER A 1 94 ? 6.910 -1.150 -8.510 1.00 87.94 94 SER A O 1
ATOM 764 N N . GLN A 1 95 ? 5.987 -0.267 -10.350 1.00 89.00 95 GLN A N 1
ATOM 765 C CA . GLN A 1 95 ? 6.309 1.113 -9.973 1.00 89.00 95 GLN 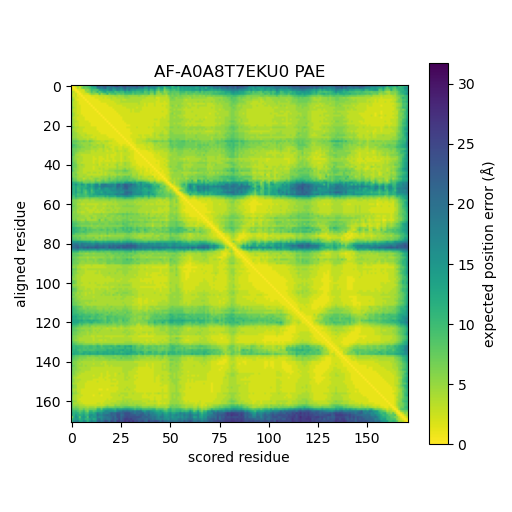A CA 1
ATOM 766 C C . GLN A 1 95 ? 5.549 1.537 -8.719 1.00 89.00 95 GLN A C 1
ATOM 768 O O . GLN A 1 95 ? 6.092 2.260 -7.889 1.00 89.00 95 GLN A O 1
ATOM 773 N N . TRP A 1 96 ? 4.319 1.063 -8.555 1.00 90.88 96 TRP A N 1
ATOM 774 C CA . TRP A 1 96 ? 3.490 1.387 -7.411 1.00 90.88 96 TRP A CA 1
ATOM 775 C C . TRP A 1 96 ? 4.012 0.780 -6.109 1.00 90.88 96 TRP A C 1
ATOM 777 O O . TRP A 1 96 ? 4.199 1.512 -5.138 1.00 90.88 96 TRP A O 1
ATOM 787 N N . ILE A 1 97 ? 4.365 -0.511 -6.113 1.00 89.88 97 ILE A N 1
ATOM 788 C CA . ILE A 1 97 ? 5.058 -1.171 -4.991 1.00 89.88 97 ILE A CA 1
ATOM 789 C C . ILE A 1 97 ? 6.344 -0.419 -4.649 1.00 89.88 97 ILE A C 1
ATOM 791 O O . ILE A 1 97 ? 6.620 -0.143 -3.483 1.00 89.88 97 ILE A O 1
ATOM 795 N N . THR A 1 98 ? 7.126 -0.049 -5.667 1.00 89.12 98 THR A N 1
ATOM 796 C CA . THR A 1 98 ? 8.364 0.716 -5.471 1.00 89.12 98 THR A CA 1
ATOM 797 C C . THR A 1 98 ? 8.083 2.062 -4.810 1.00 89.12 98 THR A C 1
ATOM 799 O O . THR A 1 98 ? 8.794 2.439 -3.877 1.00 89.12 98 THR A O 1
ATOM 802 N N . CYS A 1 99 ? 7.043 2.768 -5.257 1.00 91.75 99 CYS A N 1
ATOM 803 C CA . CYS A 1 99 ? 6.644 4.043 -4.686 1.00 91.75 99 CYS A CA 1
ATOM 804 C C . CYS A 1 99 ? 6.217 3.907 -3.223 1.00 91.75 99 CYS A C 1
ATOM 806 O O . CYS A 1 99 ? 6.743 4.639 -2.392 1.00 91.75 99 CYS A O 1
ATOM 808 N N . LEU A 1 100 ? 5.333 2.958 -2.906 1.00 92.38 100 LEU A N 1
ATOM 809 C CA . LEU A 1 100 ? 4.867 2.709 -1.541 1.00 92.38 100 LEU A CA 1
ATOM 810 C C . LEU A 1 100 ? 6.021 2.313 -0.622 1.00 92.38 100 LEU A C 1
ATOM 812 O O . LEU A 1 100 ? 6.206 2.910 0.434 1.00 92.38 100 LEU A O 1
ATOM 816 N N . ARG A 1 101 ? 6.851 1.357 -1.044 1.00 90.88 101 ARG A N 1
ATOM 817 C CA . ARG A 1 101 ? 8.011 0.920 -0.266 1.00 90.88 101 ARG A CA 1
ATOM 818 C C . ARG A 1 101 ? 8.957 2.076 0.030 1.00 90.88 101 ARG A C 1
ATOM 820 O O . ARG A 1 101 ? 9.433 2.186 1.153 1.00 90.88 101 ARG A O 1
ATOM 827 N N . HIS A 1 102 ? 9.241 2.918 -0.964 1.00 90.81 102 HIS A N 1
ATOM 828 C CA . HIS A 1 102 ? 10.070 4.105 -0.768 1.00 90.81 102 HIS A CA 1
ATOM 829 C C . HIS A 1 102 ? 9.427 5.042 0.261 1.00 90.81 102 HIS A C 1
ATOM 831 O O . HIS A 1 102 ? 10.100 5.434 1.212 1.00 90.81 102 HIS A O 1
ATOM 837 N N . ALA A 1 103 ? 8.134 5.344 0.112 1.00 93.00 103 ALA A N 1
ATOM 838 C CA . ALA A 1 103 ? 7.414 6.222 1.026 1.00 93.00 103 ALA A CA 1
ATOM 839 C C . ALA A 1 103 ? 7.528 5.725 2.473 1.00 93.00 103 ALA A C 1
ATOM 841 O O . ALA A 1 103 ? 7.954 6.463 3.358 1.00 93.00 103 ALA A O 1
ATOM 842 N N . PHE A 1 104 ? 7.241 4.445 2.707 1.00 90.38 104 PHE A N 1
ATOM 843 C CA . PHE A 1 104 ? 7.311 3.847 4.035 1.00 90.38 104 PHE A CA 1
ATOM 844 C C . PHE A 1 104 ? 8.737 3.761 4.592 1.00 90.38 104 PHE A C 1
ATOM 846 O O . PHE A 1 104 ? 8.961 4.130 5.743 1.00 90.38 104 PHE A O 1
ATOM 853 N N . ALA A 1 105 ? 9.716 3.343 3.784 1.00 88.62 105 ALA A N 1
ATOM 854 C CA . ALA A 1 105 ? 11.113 3.230 4.213 1.00 88.62 105 ALA A CA 1
ATOM 855 C C . ALA A 1 105 ? 11.725 4.577 4.631 1.00 88.62 105 ALA A C 1
ATOM 857 O O . ALA A 1 105 ? 12.647 4.614 5.443 1.00 88.62 105 ALA A O 1
ATOM 858 N N . HIS A 1 106 ? 11.210 5.680 4.088 1.00 90.25 106 HIS A N 1
ATOM 859 C CA . HIS A 1 106 ? 11.672 7.033 4.384 1.00 90.25 106 HIS A CA 1
ATOM 860 C C . HIS A 1 106 ? 10.694 7.834 5.253 1.00 90.25 106 HIS A C 1
ATOM 862 O O . HIS A 1 106 ? 10.813 9.058 5.318 1.00 90.25 106 HIS A O 1
ATOM 868 N N . ASN A 1 107 ? 9.733 7.173 5.911 1.00 91.56 107 ASN A N 1
ATOM 869 C CA . ASN A 1 107 ? 8.719 7.817 6.754 1.00 91.56 107 ASN A CA 1
ATOM 870 C C . ASN A 1 107 ? 7.996 8.988 6.048 1.00 91.56 107 ASN A C 1
ATOM 872 O O . ASN A 1 107 ? 7.668 10.012 6.644 1.00 91.56 107 ASN A O 1
ATOM 876 N N . CYS A 1 108 ? 7.796 8.866 4.736 1.00 94.69 108 CYS A N 1
ATOM 877 C CA . CYS A 1 108 ? 7.146 9.853 3.885 1.00 94.69 108 CYS A CA 1
ATOM 878 C C . CYS A 1 108 ? 5.643 9.570 3.795 1.00 94.69 108 CYS A C 1
ATOM 880 O O . CYS A 1 108 ? 5.088 9.332 2.720 1.00 94.69 108 CYS A O 1
ATOM 882 N N . PHE A 1 109 ? 4.991 9.573 4.954 1.00 95.31 109 PHE A N 1
ATOM 883 C CA . PHE A 1 109 ? 3.548 9.441 5.067 1.00 95.31 109 PHE A CA 1
ATOM 884 C C . PHE A 1 109 ? 3.006 10.244 6.252 1.00 95.31 109 PHE A C 1
ATOM 886 O O . PHE A 1 109 ? 3.744 10.624 7.161 1.00 95.31 109 PHE A O 1
ATOM 893 N N . SER A 1 110 ? 1.702 10.502 6.252 1.00 95.69 110 SER A N 1
ATOM 894 C CA . SER A 1 110 ? 0.989 11.097 7.379 1.00 95.69 110 SER A CA 1
ATOM 895 C C . SER A 1 110 ? -0.378 10.458 7.549 1.00 95.69 110 SER A C 1
ATOM 897 O O . SER A 1 110 ? -1.084 10.222 6.567 1.00 95.69 110 SER A O 1
ATOM 899 N N . LEU A 1 111 ? -0.758 10.213 8.801 1.00 94.44 111 LEU A N 1
ATOM 900 C CA . LEU A 1 111 ? -2.072 9.687 9.147 1.00 94.44 111 LEU A CA 1
ATOM 901 C C . LEU A 1 111 ? -3.135 10.757 8.889 1.00 94.44 111 LEU A C 1
ATOM 903 O O . LEU A 1 111 ? -3.017 11.895 9.354 1.00 94.44 111 LEU A O 1
ATOM 907 N N . VAL A 1 112 ? -4.175 10.383 8.153 1.00 94.88 112 VAL A N 1
ATOM 908 C CA . VAL A 1 112 ? -5.347 11.223 7.913 1.00 94.88 112 VAL A CA 1
ATOM 909 C C . VAL A 1 112 ? -6.391 10.821 8.934 1.00 94.88 112 VAL A C 1
ATOM 911 O O . VAL A 1 112 ? -6.800 9.665 8.965 1.00 94.88 112 VAL A O 1
ATOM 914 N N . GLY A 1 113 ? -6.806 11.756 9.783 1.00 94.00 113 GLY A N 1
ATOM 915 C CA . GLY A 1 113 ? -7.832 11.490 10.784 1.00 94.00 113 GLY A CA 1
ATOM 916 C C . GLY A 1 113 ? -9.169 12.147 10.457 1.00 94.00 113 GLY A C 1
ATOM 917 O O . GLY A 1 113 ? -9.206 13.159 9.756 1.00 94.00 113 GLY A O 1
ATOM 918 N N . ASP A 1 114 ? -10.248 11.589 10.995 1.00 93.69 114 ASP A N 1
ATOM 919 C CA . ASP A 1 114 ? -11.611 12.074 10.815 1.00 93.69 114 ASP A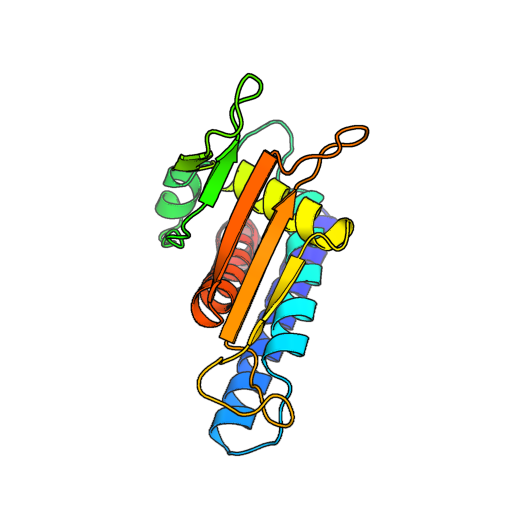 CA 1
ATOM 920 C C . ASP A 1 114 ? -11.764 13.495 11.375 1.00 93.69 114 ASP A C 1
ATOM 922 O O . ASP A 1 114 ? -11.731 13.752 12.583 1.00 93.69 114 ASP A O 1
ATOM 926 N N . THR A 1 115 ? -11.913 14.467 10.479 1.00 92.56 115 THR A N 1
ATOM 927 C CA . THR A 1 115 ? -12.066 15.868 10.871 1.00 92.56 115 THR A CA 1
ATOM 928 C C . THR A 1 115 ? -13.443 16.188 11.441 1.00 92.56 115 THR A C 1
ATOM 930 O O . THR A 1 115 ? -13.598 17.270 12.001 1.00 92.56 115 THR A O 1
ATOM 933 N N . SER A 1 116 ? -14.419 15.282 11.319 1.00 93.00 116 SER A N 1
ATOM 934 C CA . SER A 1 116 ? -15.730 15.430 11.959 1.00 93.00 116 SER A CA 1
ATOM 935 C C . SER A 1 116 ? -15.663 15.249 13.482 1.00 93.00 116 SER A C 1
ATOM 937 O O . SER A 1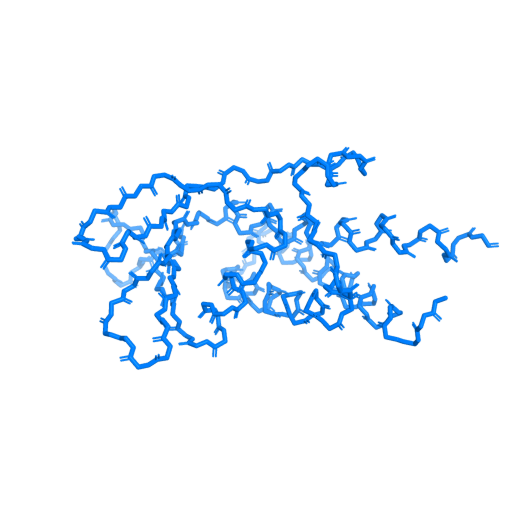 116 ? -16.552 15.710 14.198 1.00 93.00 116 SER A O 1
ATOM 939 N N . GLN A 1 117 ? -14.576 14.654 13.990 1.00 89.69 117 GLN A N 1
ATOM 940 C CA . GLN A 1 117 ? -14.378 14.365 15.405 1.00 89.69 117 GLN A CA 1
ATOM 941 C C . GLN A 1 117 ? -13.411 15.360 16.083 1.00 89.69 117 GLN A C 1
ATOM 943 O O . GLN A 1 117 ? -12.471 15.873 15.451 1.00 89.69 117 GLN A O 1
ATOM 948 N N . PRO A 1 118 ? -13.585 15.635 17.394 1.00 89.56 118 PRO A N 1
ATOM 949 C CA . PRO A 1 118 ? -12.625 16.409 18.178 1.00 89.56 118 PRO A CA 1
ATOM 950 C C . PRO A 1 118 ? -11.226 15.784 18.150 1.00 89.56 118 PRO A C 1
ATOM 952 O O . PRO A 1 118 ? -11.085 14.565 18.133 1.00 89.56 118 PRO A O 1
ATOM 955 N N . ARG A 1 119 ? -10.172 16.611 18.235 1.00 87.38 119 ARG A N 1
ATOM 956 C CA . ARG A 1 119 ? -8.771 16.137 18.181 1.00 87.38 119 ARG A CA 1
ATOM 957 C C . ARG A 1 11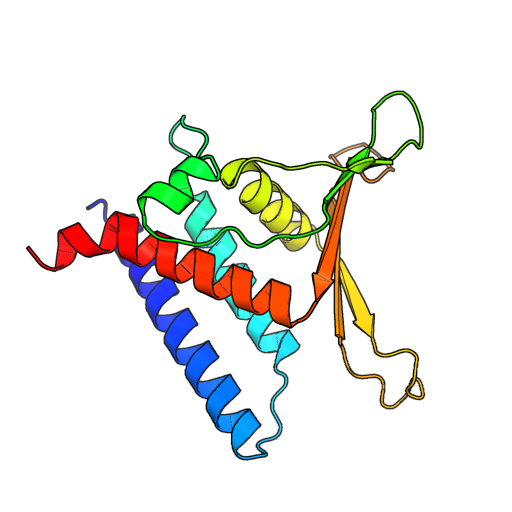9 ? -8.450 15.013 19.171 1.00 87.38 119 ARG A C 1
ATOM 959 O O . ARG A 1 119 ? -7.659 14.150 18.823 1.00 87.38 119 ARG A O 1
ATOM 966 N N . ALA A 1 120 ? -9.035 15.041 20.369 1.00 87.62 120 ALA A N 1
ATOM 967 C CA . ALA A 1 120 ? -8.785 14.040 21.407 1.00 87.62 120 ALA A CA 1
ATOM 968 C C . ALA A 1 120 ? -9.281 12.630 21.035 1.00 87.62 120 ALA A C 1
ATOM 970 O O . ALA A 1 120 ? -8.741 11.661 21.549 1.00 87.62 120 ALA A O 1
ATOM 971 N N . ASN A 1 121 ? -10.259 12.530 20.126 1.00 86.44 121 ASN A N 1
ATOM 972 C CA . ASN A 1 121 ? -10.911 11.272 19.750 1.00 86.44 121 ASN A CA 1
ATOM 973 C C . ASN A 1 121 ? -10.751 10.955 18.260 1.00 86.44 121 ASN A C 1
ATOM 975 O O . ASN A 1 121 ? -11.429 10.078 17.753 1.00 86.44 121 ASN A O 1
ATOM 979 N N . ARG A 1 122 ? -9.916 11.704 17.534 1.00 90.19 122 ARG A N 1
ATOM 980 C CA . ARG A 1 122 ? -9.855 11.623 16.076 1.00 90.19 122 ARG A CA 1
ATOM 981 C C . ARG A 1 122 ? -9.377 10.243 15.623 1.00 90.19 122 ARG A C 1
ATOM 983 O O . ARG A 1 122 ? -8.186 9.947 15.699 1.00 90.19 122 ARG A O 1
ATOM 990 N N . GLU A 1 123 ? -10.295 9.459 15.076 1.00 91.12 123 GLU A N 1
ATOM 991 C CA . GLU A 1 123 ? -9.978 8.187 14.432 1.00 91.12 123 GLU A CA 1
ATOM 992 C C . GLU A 1 123 ? -9.172 8.390 13.148 1.00 91.12 123 GLU A C 1
ATOM 994 O O . GLU A 1 123 ? -9.323 9.395 12.450 1.00 91.12 123 GLU A O 1
ATOM 999 N N . ILE A 1 124 ? -8.309 7.429 12.820 1.00 93.50 124 ILE A N 1
ATOM 1000 C CA . ILE A 1 124 ? -7.543 7.435 11.572 1.00 93.50 124 ILE A CA 1
ATOM 1001 C C . ILE A 1 124 ? -8.414 6.846 10.458 1.00 93.50 124 ILE A C 1
ATOM 1003 O O . ILE A 1 124 ? -8.846 5.701 10.540 1.00 93.50 124 ILE A O 1
ATOM 1007 N N . VAL A 1 125 ? -8.626 7.614 9.392 1.00 93.75 125 VAL A N 1
ATOM 1008 C CA . VAL A 1 125 ? -9.461 7.246 8.232 1.00 93.75 125 VAL A CA 1
ATOM 1009 C C . VAL A 1 125 ? -8.644 6.958 6.974 1.00 93.75 125 VAL A C 1
ATOM 1011 O O . VAL A 1 125 ? -9.182 6.503 5.963 1.00 93.75 125 VAL A O 1
ATOM 1014 N N . GLY A 1 126 ? -7.337 7.211 7.014 1.00 94.25 126 GLY A N 1
ATOM 1015 C CA . GLY A 1 126 ? -6.475 6.968 5.872 1.00 94.25 126 GLY A CA 1
ATOM 1016 C C . GLY A 1 126 ? -5.036 7.418 6.063 1.00 94.25 126 GLY A C 1
ATOM 1017 O O . GLY A 1 126 ? -4.569 7.707 7.167 1.00 94.25 126 GLY A O 1
ATOM 1018 N N . LEU A 1 127 ? -4.339 7.483 4.938 1.00 95.44 127 LEU A N 1
ATOM 1019 C CA . LEU A 1 127 ? -2.922 7.756 4.832 1.00 95.44 127 LEU A CA 1
ATOM 1020 C C . LEU A 1 127 ? -2.657 8.624 3.601 1.00 95.44 127 LEU A C 1
ATOM 1022 O O . LEU A 1 127 ? -3.012 8.260 2.480 1.00 95.44 127 LEU A O 1
ATOM 1026 N N . ASP A 1 128 ? -1.965 9.736 3.804 1.00 96.44 128 ASP A N 1
ATOM 1027 C CA . ASP A 1 128 ? -1.311 10.448 2.714 1.00 96.44 128 ASP A CA 1
ATOM 1028 C C . ASP A 1 128 ? 0.119 9.912 2.612 1.00 96.44 128 ASP A C 1
ATOM 1030 O O . ASP A 1 128 ? 0.859 9.945 3.593 1.00 96.44 128 ASP A O 1
ATOM 1034 N N . VAL A 1 129 ? 0.522 9.428 1.439 1.00 96.38 129 VAL A N 1
ATOM 1035 C CA . VAL A 1 129 ? 1.877 8.919 1.169 1.00 96.38 129 VAL A CA 1
ATOM 1036 C C . VAL A 1 129 ? 2.540 9.736 0.074 1.00 96.38 129 VAL A C 1
ATOM 1038 O O . VAL A 1 129 ? 1.876 10.214 -0.847 1.00 96.38 129 VAL A O 1
ATOM 1041 N N . TRP A 1 130 ? 3.858 9.900 0.143 1.00 96.88 130 TRP A N 1
ATOM 1042 C CA . TRP A 1 130 ? 4.618 10.589 -0.895 1.00 96.88 130 TRP A CA 1
ATOM 1043 C C . TRP A 1 130 ? 6.049 10.080 -1.010 1.00 96.88 130 TRP A C 1
ATOM 1045 O O . TRP A 1 130 ? 6.562 9.418 -0.119 1.00 96.88 130 TRP A O 1
ATOM 1055 N N . ASN A 1 131 ? 6.713 10.449 -2.105 1.00 95.75 131 ASN A N 1
ATOM 1056 C CA . ASN A 1 131 ? 8.151 10.265 -2.270 1.00 95.75 131 ASN A CA 1
ATOM 1057 C C . ASN A 1 131 ? 8.847 11.602 -2.477 1.00 95.75 131 ASN A C 1
ATOM 1059 O O . ASN A 1 131 ? 8.381 12.441 -3.254 1.00 95.75 131 ASN A O 1
ATOM 1063 N N . THR A 1 132 ? 10.005 11.747 -1.841 1.00 93.25 132 THR A N 1
ATOM 1064 C CA . THR A 1 132 ? 10.923 12.873 -2.014 1.00 93.25 132 THR A CA 1
ATOM 1065 C C . THR A 1 132 ? 12.275 12.302 -2.432 1.00 93.25 132 THR A C 1
ATOM 1067 O O . THR A 1 132 ? 12.929 11.658 -1.613 1.00 93.25 132 THR A O 1
ATOM 1070 N N . PRO A 1 133 ? 12.708 12.475 -3.693 1.00 85.69 133 PRO A N 1
ATOM 1071 C CA . PRO A 1 133 ? 13.986 11.935 -4.136 1.00 85.69 133 PRO A CA 1
ATOM 1072 C C . PRO A 1 133 ? 15.147 12.516 -3.333 1.00 85.69 133 PRO A C 1
ATOM 1074 O O . PRO A 1 133 ? 15.115 13.681 -2.931 1.00 85.69 133 PRO A O 1
ATOM 1077 N N . THR A 1 134 ? 16.201 11.723 -3.147 1.00 85.06 134 THR A N 1
ATOM 1078 C CA . THR A 1 134 ? 17.412 12.149 -2.442 1.00 85.06 134 THR A CA 1
ATOM 1079 C C . THR A 1 134 ? 17.958 13.452 -3.030 1.00 85.06 134 THR A C 1
ATOM 1081 O O . THR A 1 134 ? 18.112 13.585 -4.242 1.00 85.06 134 THR A O 1
ATOM 1084 N N . GLY A 1 135 ? 18.224 14.433 -2.166 1.00 85.25 135 GLY A N 1
ATOM 1085 C CA . GLY A 1 135 ? 18.736 15.748 -2.564 1.00 85.25 135 GLY A CA 1
ATOM 1086 C C . GLY A 1 135 ? 17.685 16.726 -3.103 1.00 85.25 135 GLY A C 1
ATOM 1087 O O . GLY A 1 135 ? 17.989 17.910 -3.242 1.00 85.25 135 GLY A O 1
ATOM 1088 N N . LYS A 1 136 ? 16.442 16.292 -3.355 1.00 83.00 136 LYS A N 1
ATOM 1089 C CA . LYS A 1 136 ? 15.330 17.186 -3.708 1.00 83.00 136 LYS A CA 1
ATOM 1090 C C . LYS A 1 136 ? 14.565 17.605 -2.445 1.00 83.00 136 LYS A C 1
ATOM 1092 O O . LYS A 1 136 ? 14.436 16.840 -1.497 1.00 83.00 136 LYS A O 1
ATOM 1097 N N . LYS A 1 137 ? 14.033 18.834 -2.437 1.00 86.38 137 LYS A N 1
ATOM 1098 C CA . LYS A 1 137 ? 13.189 19.369 -1.343 1.00 86.38 137 LYS A CA 1
ATOM 1099 C C . LYS A 1 137 ? 11.686 19.257 -1.619 1.00 86.38 137 LYS A C 1
ATOM 1101 O O . LYS A 1 137 ? 10.882 19.757 -0.839 1.00 86.38 137 LYS A O 1
ATOM 1106 N N . TYR A 1 138 ? 11.305 18.648 -2.739 1.00 89.19 138 TYR A N 1
ATOM 1107 C CA . TYR A 1 138 ? 9.921 18.578 -3.192 1.00 89.19 138 TYR A CA 1
ATOM 1108 C C . TYR A 1 138 ? 9.471 17.139 -3.439 1.00 89.19 138 TYR A C 1
ATOM 1110 O O . TYR A 1 138 ? 10.260 16.283 -3.843 1.00 89.19 138 TYR A O 1
ATOM 1118 N N . LYS A 1 139 ? 8.174 16.900 -3.221 1.00 93.69 139 LYS A N 1
ATOM 1119 C CA . LYS A 1 139 ? 7.513 15.621 -3.495 1.00 93.69 139 LYS A CA 1
ATOM 1120 C C . LYS A 1 139 ? 7.450 15.384 -5.008 1.00 93.69 139 LYS A C 1
ATOM 1122 O O . LYS A 1 139 ? 7.084 16.298 -5.745 1.00 93.69 139 LYS A O 1
ATOM 1127 N N . THR A 1 140 ? 7.766 14.178 -5.476 1.00 93.50 140 THR A N 1
ATOM 1128 C CA . THR A 1 140 ? 7.648 13.798 -6.902 1.00 93.50 140 THR A CA 1
ATOM 1129 C C . THR A 1 140 ? 6.505 12.842 -7.189 1.00 93.50 140 THR A C 1
ATOM 1131 O O . THR A 1 140 ? 6.043 12.754 -8.325 1.00 93.50 140 THR A O 1
ATOM 1134 N N . TRP A 1 141 ? 6.036 12.141 -6.166 1.00 95.44 141 TRP A N 1
ATOM 1135 C CA . TRP A 1 141 ? 4.905 11.232 -6.234 1.00 95.44 141 TRP A CA 1
ATOM 1136 C C . TRP A 1 141 ? 4.104 11.360 -4.946 1.00 95.44 141 TRP A C 1
ATOM 1138 O O . TRP A 1 141 ? 4.702 11.544 -3.884 1.00 95.44 141 TRP A O 1
ATOM 1148 N N . GLN A 1 142 ? 2.782 11.264 -5.041 1.00 96.38 142 GLN A N 1
ATOM 1149 C CA . GLN A 1 142 ? 1.909 11.181 -3.877 1.00 96.38 142 GLN A CA 1
ATOM 1150 C C . GLN A 1 142 ? 0.653 10.370 -4.172 1.00 96.38 142 GLN A C 1
ATOM 1152 O O . GLN A 1 142 ? 0.201 10.308 -5.317 1.00 96.38 142 GLN A O 1
ATOM 1157 N N . ALA A 1 143 ? 0.080 9.783 -3.130 1.00 96.50 143 ALA A N 1
ATOM 1158 C CA . ALA A 1 143 ? -1.2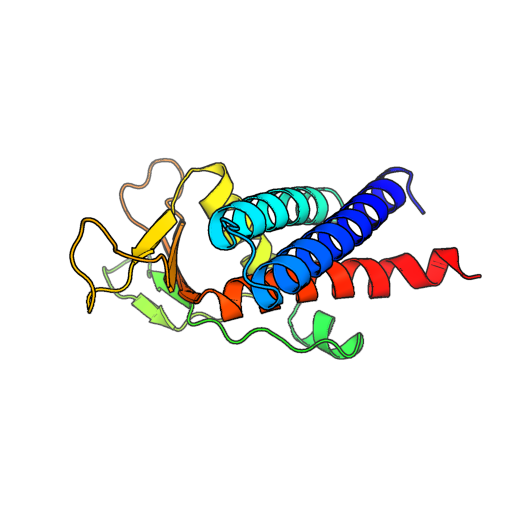21 9.139 -3.176 1.00 96.50 143 ALA A CA 1
ATOM 1159 C C . ALA A 1 143 ? -1.960 9.353 -1.854 1.00 96.50 143 ALA A C 1
ATOM 1161 O O . ALA A 1 143 ? -1.340 9.521 -0.802 1.00 96.50 143 ALA A O 1
ATOM 1162 N N . LYS A 1 144 ? -3.289 9.336 -1.936 1.00 95.62 144 LYS A N 1
ATOM 1163 C CA . LYS A 1 144 ? -4.182 9.317 -0.779 1.00 95.62 144 LYS A CA 1
ATOM 1164 C C . LYS A 1 144 ? -4.829 7.947 -0.708 1.00 95.62 144 LYS A C 1
ATOM 1166 O O . LYS A 1 144 ? -5.324 7.469 -1.726 1.00 95.62 144 LYS A O 1
ATOM 1171 N N . LEU A 1 145 ? -4.776 7.325 0.459 1.00 94.81 145 LEU A N 1
ATOM 1172 C CA . LEU A 1 145 ? -5.217 5.956 0.686 1.00 94.81 145 LEU A CA 1
ATOM 1173 C C . LEU A 1 145 ? -6.222 5.953 1.830 1.00 94.81 145 LEU A C 1
ATOM 1175 O O . LEU A 1 145 ? -5.901 6.387 2.934 1.00 94.81 145 LEU A O 1
ATOM 1179 N N . THR A 1 146 ? -7.426 5.461 1.585 1.00 94.44 146 THR A N 1
ATOM 1180 C CA . THR A 1 146 ? -8.371 5.127 2.655 1.00 94.44 146 THR A CA 1
ATOM 1181 C C . THR A 1 146 ? -7.927 3.853 3.377 1.00 94.44 146 THR A C 1
ATOM 1183 O O . THR A 1 146 ? -7.067 3.114 2.890 1.00 94.44 146 THR A O 1
ATOM 1186 N N . ILE A 1 147 ? -8.519 3.556 4.535 1.00 91.94 147 ILE A N 1
ATOM 1187 C CA . ILE A 1 147 ? -8.292 2.260 5.197 1.00 91.94 147 ILE A CA 1
ATOM 1188 C C . ILE A 1 147 ? -8.680 1.088 4.285 1.00 91.94 147 ILE A C 1
ATOM 1190 O O . ILE A 1 147 ? -7.973 0.080 4.254 1.00 91.94 147 ILE A O 1
ATOM 1194 N N . ASP A 1 148 ? -9.745 1.230 3.499 1.00 92.12 148 ASP A N 1
ATOM 1195 C CA . ASP A 1 148 ? -10.181 0.186 2.572 1.00 92.12 148 ASP A CA 1
ATOM 1196 C C . ASP A 1 148 ? -9.219 0.021 1.390 1.00 92.12 148 ASP A C 1
ATOM 1198 O O . ASP A 1 148 ? -8.943 -1.111 0.990 1.00 92.12 148 ASP A O 1
ATOM 1202 N N . ASP A 1 149 ? -8.609 1.107 0.902 1.00 93.12 149 ASP A N 1
ATOM 1203 C CA . ASP A 1 149 ? -7.525 1.011 -0.081 1.00 93.12 149 ASP A CA 1
ATOM 1204 C C . ASP A 1 149 ? -6.338 0.239 0.499 1.00 93.12 149 ASP A C 1
ATOM 1206 O O . ASP A 1 149 ? -5.830 -0.682 -0.134 1.00 93.12 149 ASP A O 1
ATOM 1210 N N . LEU A 1 150 ? -5.905 0.569 1.720 1.00 91.38 150 LEU A N 1
ATOM 1211 C CA . LEU A 1 150 ? -4.789 -0.114 2.387 1.00 91.38 150 LEU A CA 1
ATOM 1212 C C . LEU A 1 150 ? -5.073 -1.614 2.572 1.00 91.38 150 LEU A C 1
ATOM 1214 O O . LEU A 1 150 ? -4.190 -2.442 2.337 1.00 91.38 150 LEU A O 1
ATOM 1218 N N . LYS A 1 151 ? -6.311 -1.976 2.929 1.00 91.88 151 LYS A N 1
ATOM 1219 C CA . LYS A 1 151 ? -6.770 -3.371 3.000 1.00 91.88 151 LYS A CA 1
ATOM 1220 C C . LYS A 1 151 ? -6.675 -4.055 1.648 1.00 91.88 151 LYS A C 1
ATOM 1222 O O . LYS A 1 151 ? -6.039 -5.100 1.536 1.00 91.88 151 LYS A O 1
ATOM 1227 N N . ALA A 1 152 ? -7.287 -3.458 0.628 1.00 91.94 152 ALA A N 1
ATOM 1228 C CA . ALA A 1 152 ? -7.304 -4.003 -0.722 1.00 91.94 152 ALA A CA 1
ATOM 1229 C C . ALA A 1 152 ? -5.879 -4.208 -1.253 1.00 91.94 152 ALA A C 1
ATOM 1231 O O . ALA A 1 152 ? -5.594 -5.220 -1.884 1.00 91.94 152 ALA A O 1
ATOM 1232 N N . ILE A 1 153 ? -4.961 -3.294 -0.931 1.00 91.00 153 ILE A N 1
ATOM 1233 C CA . ILE A 1 153 ? -3.536 -3.401 -1.259 1.00 91.00 153 ILE A CA 1
ATOM 1234 C C . ILE A 1 153 ? -2.886 -4.586 -0.568 1.00 91.00 153 ILE A C 1
ATOM 1236 O O . ILE A 1 153 ? -2.199 -5.373 -1.219 1.00 91.00 153 ILE A O 1
ATOM 1240 N N . ALA A 1 154 ? -3.075 -4.701 0.747 1.00 90.94 154 ALA A N 1
ATOM 1241 C CA . ALA A 1 154 ? -2.484 -5.774 1.528 1.00 90.94 154 ALA A CA 1
ATOM 1242 C C . ALA A 1 154 ? -2.935 -7.142 1.001 1.00 90.94 154 ALA A C 1
ATOM 1244 O O . ALA A 1 154 ? -2.090 -7.995 0.734 1.00 90.94 154 ALA A O 1
ATOM 1245 N N . TYR A 1 155 ? -4.238 -7.322 0.769 1.00 91.88 155 TYR A N 1
ATOM 1246 C CA . TYR A 1 155 ? -4.768 -8.561 0.201 1.00 91.88 155 TYR A CA 1
ATOM 1247 C C . TYR A 1 155 ? -4.294 -8.797 -1.227 1.00 91.88 155 TYR A C 1
ATOM 1249 O O . TYR A 1 155 ? -3.823 -9.892 -1.508 1.00 91.88 155 TYR A O 1
ATOM 1257 N N . LEU A 1 156 ? -4.287 -7.773 -2.088 1.00 91.62 156 LEU A N 1
ATOM 1258 C CA . LEU A 1 156 ? -3.761 -7.902 -3.445 1.00 91.62 156 LEU A CA 1
ATOM 1259 C C . LEU A 1 156 ? -2.313 -8.408 -3.444 1.00 91.62 156 LEU A C 1
ATOM 1261 O O . LEU A 1 156 ? -1.961 -9.265 -4.247 1.00 91.62 156 LEU A O 1
ATOM 1265 N N . PHE A 1 157 ? -1.461 -7.900 -2.552 1.00 89.31 157 PHE A N 1
ATOM 1266 C CA . PHE A 1 157 ? -0.074 -8.354 -2.445 1.00 89.31 157 PHE A CA 1
ATOM 1267 C C . PHE A 1 157 ? 0.032 -9.809 -1.986 1.00 89.31 157 PHE A C 1
ATOM 1269 O O . PHE A 1 157 ? 0.862 -10.551 -2.510 1.00 89.31 157 PHE A O 1
ATOM 1276 N N . ILE A 1 158 ? -0.800 -10.219 -1.028 1.00 90.31 158 ILE A N 1
ATOM 1277 C CA . ILE A 1 158 ? -0.845 -11.601 -0.541 1.00 90.31 158 ILE A CA 1
ATOM 1278 C C . ILE A 1 158 ? -1.336 -12.529 -1.655 1.00 90.31 158 ILE A C 1
ATOM 1280 O O . ILE A 1 158 ? -0.638 -13.482 -1.994 1.00 90.31 158 ILE A O 1
ATOM 1284 N N . ASP A 1 159 ? -2.491 -12.225 -2.248 1.00 91.19 159 ASP A N 1
ATOM 1285 C CA . ASP A 1 159 ? -3.104 -13.008 -3.322 1.00 91.19 159 ASP A CA 1
ATOM 1286 C C . ASP A 1 159 ? -2.150 -13.136 -4.512 1.00 91.19 159 ASP A C 1
ATOM 1288 O O . ASP A 1 159 ? -2.011 -14.211 -5.099 1.00 91.19 159 ASP A O 1
ATOM 1292 N N . TYR A 1 160 ? -1.444 -12.053 -4.846 1.00 87.94 160 TYR A N 1
ATOM 1293 C CA . TYR A 1 160 ? -0.452 -12.064 -5.907 1.00 87.94 160 TYR A CA 1
ATOM 1294 C C . TYR A 1 160 ? 0.692 -13.035 -5.601 1.00 87.94 160 TYR A C 1
ATOM 1296 O O . TYR A 1 160 ? 1.018 -13.876 -6.443 1.00 87.94 160 TYR A O 1
ATOM 1304 N N . LEU A 1 161 ? 1.307 -12.951 -4.415 1.00 85.38 161 LEU A N 1
ATOM 1305 C CA . LEU A 1 161 ? 2.390 -13.862 -4.022 1.00 85.38 161 LEU A CA 1
ATOM 1306 C C . LEU A 1 161 ? 1.922 -15.322 -4.010 1.00 85.38 161 LEU A C 1
ATOM 1308 O O . LEU A 1 161 ? 2.614 -16.201 -4.521 1.00 85.38 161 LEU A O 1
ATOM 1312 N N . GLU A 1 162 ? 0.729 -15.584 -3.482 1.00 86.75 162 GLU A N 1
ATOM 1313 C CA . GLU A 1 162 ? 0.169 -16.933 -3.424 1.00 86.75 162 GLU A CA 1
ATOM 1314 C C . GLU A 1 162 ? -0.176 -17.484 -4.809 1.00 86.75 162 GLU A C 1
ATOM 1316 O O . GLU A 1 162 ? 0.095 -18.650 -5.078 1.00 86.75 162 GLU A O 1
ATOM 1321 N N . THR A 1 163 ? -0.707 -16.672 -5.719 1.00 85.75 163 THR A N 1
ATOM 1322 C CA . THR A 1 163 ? -1.090 -17.148 -7.058 1.00 85.75 163 THR A CA 1
ATOM 1323 C C . THR A 1 163 ? 0.129 -17.352 -7.949 1.00 85.75 163 THR A C 1
ATOM 1325 O O . THR A 1 163 ? 0.205 -18.313 -8.706 1.00 85.75 163 THR A O 1
ATOM 1328 N N . THR A 1 164 ? 1.121 -16.470 -7.864 1.00 79.12 164 THR A N 1
ATOM 1329 C CA . THR A 1 164 ? 2.281 -16.535 -8.768 1.00 79.12 164 THR A CA 1
ATOM 1330 C C . THR A 1 164 ? 3.363 -17.500 -8.327 1.00 79.12 164 THR A C 1
ATOM 1332 O O . THR A 1 164 ? 4.144 -17.946 -9.165 1.00 79.12 164 THR A O 1
ATOM 1335 N N . ARG A 1 165 ? 3.402 -17.851 -7.038 1.00 74.38 165 ARG A N 1
ATOM 1336 C CA . ARG A 1 165 ? 4.407 -18.765 -6.479 1.00 74.38 165 ARG A CA 1
ATOM 1337 C C . ARG A 1 165 ? 3.813 -19.986 -5.776 1.00 74.38 165 ARG A C 1
ATOM 1339 O O . ARG A 1 165 ? 4.489 -20.997 -5.640 1.00 74.38 165 ARG A O 1
ATOM 1346 N N . GLY A 1 166 ? 2.552 -19.937 -5.348 1.00 61.22 166 GLY A N 1
ATOM 1347 C CA . GLY A 1 166 ? 1.908 -21.030 -4.612 1.00 61.22 166 GLY A CA 1
ATOM 1348 C C . GLY A 1 166 ? 1.469 -22.214 -5.474 1.00 61.22 166 GLY A C 1
ATOM 1349 O O . GLY A 1 166 ? 1.377 -23.320 -4.944 1.00 61.22 166 GLY A O 1
ATOM 1350 N N . HIS A 1 167 ? 1.270 -22.038 -6.787 1.00 54.16 167 HIS A N 1
ATOM 1351 C CA . HIS A 1 167 ? 0.975 -23.159 -7.693 1.00 54.16 167 HIS A CA 1
ATOM 1352 C C . HIS A 1 167 ? 2.137 -24.164 -7.817 1.00 54.16 167 HIS A C 1
ATOM 1354 O O . HIS A 1 167 ? 1.888 -25.321 -8.135 1.00 54.16 167 HIS A O 1
ATOM 1360 N N . GLU A 1 168 ? 3.376 -23.771 -7.498 1.00 49.69 168 GLU A N 1
ATOM 1361 C CA . GLU A 1 168 ? 4.545 -24.669 -7.490 1.00 49.69 168 GLU A CA 1
ATOM 1362 C C . GLU A 1 168 ? 4.670 -25.511 -6.203 1.00 49.69 168 GLU A C 1
ATOM 1364 O O . GLU A 1 168 ? 5.506 -26.404 -6.146 1.00 49.69 168 GLU A O 1
ATOM 1369 N N . LEU A 1 169 ? 3.856 -25.246 -5.170 1.00 44.94 169 LEU A N 1
ATOM 1370 C CA . LEU A 1 169 ? 3.893 -25.956 -3.879 1.00 44.94 169 LEU A CA 1
ATOM 1371 C C . LEU A 1 169 ? 2.816 -27.047 -3.732 1.00 44.94 169 LEU A C 1
ATOM 1373 O O . LEU A 1 169 ? 2.857 -27.809 -2.769 1.00 44.94 169 LEU A O 1
ATOM 1377 N N . ALA A 1 170 ? 1.827 -27.086 -4.630 1.00 45.62 170 ALA A N 1
ATOM 1378 C CA . ALA A 1 170 ? 0.720 -28.051 -4.603 1.00 45.62 170 ALA A CA 1
ATOM 1379 C C . ALA A 1 170 ? 0.842 -29.160 -5.670 1.00 45.62 170 ALA A C 1
ATOM 1381 O O . ALA A 1 170 ? -0.054 -30.001 -5.768 1.00 45.62 170 ALA A O 1
ATOM 1382 N N . ALA A 1 171 ? 1.921 -29.139 -6.458 1.00 41.41 171 ALA A N 1
ATOM 1383 C CA . ALA A 1 171 ? 2.310 -30.162 -7.429 1.00 41.41 171 ALA A CA 1
ATOM 1384 C C . ALA A 1 171 ? 3.529 -30.933 -6.906 1.00 41.41 171 ALA A C 1
ATOM 1386 O O . ALA A 1 171 ? 3.595 -32.155 -7.166 1.00 41.41 171 ALA A O 1
#

pLDDT: mean 86.12, std 10.89, range [41.41, 96.88]

Secondary structure (DSSP, 8-state):
--HHHHHHHHHHHHHHHHHHHHHHHHHTT----HHHHHHHHHHHHHHHHHHTT-SS-PPPHHHHHTTTPPPP---EEEE-TTSS-EEE----HHHHHHHHHHHHHTT-EEEEE-TTS-GGG--EEEEEEEE--TT-SS-SEEEEEEHHHHHHHHHHHHHHHHHHHGGGS--

Sequence (171 aa):
MMPDDEKAITIARRTRKNLDFIYSAKAQGADVEEVTQLLNSMLGMLICLREEYFHGRTVTWDDVRHHNLHPVSVSAQKRNDDADIWNAYQPSFSQWITCLRHAFAHNCFSLVGDTSQPRANREIVGLDVWNTPTGKKYKTWQAKLTIDDLKAIAYLFIDYLETTRGHELAA